Protein AF-A0A379U0F2-F1 (afdb_monomer_lite)

Radius of gyration: 16.5 Å; chains: 1; bounding box: 35×25×58 Å

pLDDT: mean 71.56, std 13.29, range [32.88, 88.75]

Secondary structure (DSSP, 8-state):
-----------TTS-EEEEEEES-S---TTTT-EEEEEEEEE-TT--B-TT-EEEEEEEETTS-EEES-SEEE--TTSEEEEEEEESS---EEEEEEE-----

Foldseek 3Di:
DDDDDDDPAFDLQ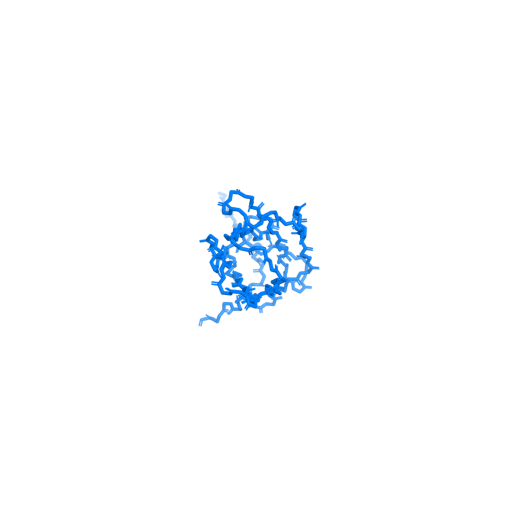QKDFPDKDKPDPDFDQQQPTKIKIKTAIHGPVRHQHFFFKKAKDKAWPVPFKDWPDRIFTQHPRNMTMTMIHGNDDGDMDIDIDGDRDDD

Structure (mmCIF, N/CA/C/O backbone):
data_AF-A0A379U0F2-F1
#
_entry.id   AF-A0A379U0F2-F1
#
loop_
_atom_site.group_PDB
_atom_site.id
_atom_site.type_symbol
_atom_site.label_atom_id
_atom_site.label_alt_id
_atom_site.label_comp_id
_atom_site.label_asym_id
_atom_site.label_entity_id
_atom_site.label_seq_id
_atom_site.pdbx_PDB_ins_code
_atom_site.Cartn_x
_atom_site.Cartn_y
_atom_site.Cartn_z
_atom_site.occupancy
_atom_site.B_iso_or_equiv
_atom_site.auth_seq_id
_atom_site.auth_comp_id
_atom_site.auth_asym_id
_atom_site.auth_atom_id
_atom_site.pdbx_PDB_model_num
ATOM 1 N N . MET A 1 1 ? -11.328 12.472 41.447 1.00 39.72 1 MET A N 1
ATOM 2 C CA . MET A 1 1 ? -12.017 12.628 40.150 1.00 39.72 1 MET A CA 1
ATOM 3 C C . MET A 1 1 ? -11.623 11.441 39.284 1.00 39.72 1 MET A C 1
ATOM 5 O O . MET A 1 1 ? -10.462 11.354 38.917 1.00 39.72 1 MET A O 1
ATOM 9 N N . GLN A 1 2 ? -12.515 10.471 39.070 1.00 44.91 2 GLN A N 1
ATOM 10 C CA . GLN A 1 2 ? -12.235 9.324 38.198 1.00 44.91 2 GLN A CA 1
ATOM 11 C C . GLN A 1 2 ? -12.661 9.692 36.776 1.00 44.91 2 GLN A C 1
ATOM 13 O O . GLN A 1 2 ? -13.850 9.693 36.466 1.00 44.91 2 GLN A O 1
ATOM 18 N N . SER A 1 3 ? -11.706 10.051 35.922 1.00 46.28 3 SER A N 1
ATOM 19 C CA . SER A 1 3 ? -11.941 10.151 34.484 1.00 46.28 3 SER A CA 1
ATOM 20 C C . SER A 1 3 ? -12.039 8.735 33.917 1.00 46.28 3 SER A C 1
ATOM 22 O O . SER A 1 3 ? -11.102 7.944 33.999 1.00 46.28 3 SER A O 1
ATOM 24 N N . LYS A 1 4 ? -13.209 8.388 33.377 1.00 45.75 4 LYS A N 1
ATOM 25 C CA . LYS A 1 4 ? -13.414 7.142 32.641 1.00 45.75 4 LYS A CA 1
ATOM 26 C C . LYS A 1 4 ? -13.112 7.425 31.177 1.00 45.75 4 LYS A C 1
ATOM 28 O O . LYS A 1 4 ? -13.847 8.159 30.525 1.00 45.75 4 LYS A O 1
ATOM 33 N N . THR A 1 5 ? -11.997 6.902 30.689 1.00 53.44 5 THR A N 1
ATOM 34 C CA . THR A 1 5 ? -11.571 7.077 29.301 1.00 53.44 5 THR A CA 1
ATOM 35 C C . THR A 1 5 ? -12.541 6.321 28.394 1.00 53.44 5 THR A C 1
ATOM 37 O O . THR A 1 5 ? -12.580 5.092 28.410 1.00 53.44 5 THR A O 1
ATOM 40 N N . LEU A 1 6 ? -13.368 7.050 27.644 1.00 42.94 6 LEU A N 1
ATOM 41 C CA . LEU A 1 6 ? -14.200 6.487 26.584 1.00 42.94 6 LEU A CA 1
ATOM 42 C C . LEU A 1 6 ? -13.304 6.296 25.361 1.00 42.94 6 LEU A C 1
ATOM 44 O O . LEU A 1 6 ? -12.840 7.268 24.771 1.00 42.94 6 LEU A O 1
ATOM 48 N N . GLN A 1 7 ? -13.008 5.044 25.029 1.00 52.34 7 GLN A N 1
ATOM 49 C CA . GLN A 1 7 ? -12.260 4.702 23.825 1.00 52.34 7 GLN A CA 1
ATOM 50 C C . GLN A 1 7 ? -13.264 4.454 22.703 1.00 52.34 7 GLN A C 1
ATOM 52 O O . GLN A 1 7 ? -14.033 3.497 22.754 1.00 52.34 7 GLN A O 1
ATOM 57 N N . PHE A 1 8 ? -13.267 5.326 21.700 1.00 52.09 8 PHE A N 1
ATOM 58 C CA . PHE A 1 8 ? -13.899 5.034 20.420 1.00 52.09 8 PHE A CA 1
ATOM 59 C C . PHE A 1 8 ? -12.871 4.273 19.593 1.00 52.09 8 PHE A C 1
ATOM 61 O O . PHE A 1 8 ? -11.995 4.869 18.972 1.00 52.09 8 PHE A O 1
ATOM 68 N N . THR A 1 9 ? -12.909 2.948 19.668 1.00 57.22 9 THR A N 1
ATOM 69 C CA . THR A 1 9 ? -12.049 2.107 18.836 1.00 57.22 9 THR A CA 1
ATOM 70 C C . THR A 1 9 ? -12.753 1.880 17.505 1.00 57.22 9 THR A C 1
ATOM 72 O O . THR A 1 9 ? -13.927 1.513 17.479 1.00 57.22 9 THR A O 1
ATOM 75 N N . ALA A 1 10 ? -12.055 2.121 16.398 1.00 63.78 10 ALA A N 1
ATOM 76 C CA . ALA A 1 10 ? -12.559 1.764 15.080 1.00 63.78 10 ALA A CA 1
ATOM 77 C C . ALA A 1 10 ? -12.701 0.235 14.975 1.00 63.78 10 ALA A C 1
ATOM 79 O O . ALA A 1 10 ? -11.873 -0.512 15.507 1.00 63.78 10 ALA A O 1
ATOM 80 N N . ASP A 1 11 ? -13.761 -0.231 14.314 1.00 69.31 11 ASP A N 1
ATOM 81 C CA . ASP A 1 11 ? -14.037 -1.660 14.212 1.00 69.31 11 ASP A CA 1
ATOM 82 C C . ASP A 1 11 ? -13.134 -2.304 13.148 1.00 69.31 11 ASP A C 1
ATOM 84 O O . ASP A 1 11 ? -13.319 -2.174 11.942 1.00 69.31 11 ASP A O 1
ATOM 88 N N . ALA A 1 12 ? -12.085 -2.986 13.602 1.00 67.81 12 ALA A N 1
ATOM 89 C CA . ALA A 1 12 ? -11.137 -3.657 12.716 1.00 67.81 12 ALA A CA 1
ATOM 90 C C . ALA A 1 12 ? -11.744 -4.850 11.959 1.00 67.81 12 ALA A C 1
ATOM 92 O O . ALA A 1 12 ? -11.131 -5.357 11.020 1.00 67.81 12 ALA A O 1
ATOM 93 N N . SER A 1 13 ? -12.935 -5.316 12.343 1.00 67.75 13 SER A N 1
ATOM 94 C CA . SER A 1 13 ? -13.579 -6.455 11.691 1.00 67.75 13 SER A CA 1
ATOM 95 C C . SER A 1 13 ? -14.329 -6.058 10.418 1.00 67.75 13 SER A C 1
ATOM 97 O O . SER A 1 13 ? -14.368 -6.842 9.468 1.00 67.75 13 SER A O 1
ATOM 99 N N . SER A 1 14 ? -14.847 -4.829 10.349 1.00 71.75 14 SER A N 1
ATOM 100 C CA . SER A 1 14 ? -15.486 -4.253 9.154 1.00 71.75 14 SER A CA 1
ATOM 101 C C . SER A 1 14 ? -14.558 -3.359 8.331 1.00 71.75 14 SER A C 1
ATOM 103 O O . SER A 1 14 ? -15.002 -2.575 7.490 1.00 71.75 14 SER A O 1
ATOM 105 N N . ALA A 1 15 ? -13.257 -3.543 8.518 1.00 74.12 15 ALA A N 1
ATOM 106 C CA . ALA A 1 15 ? -12.213 -2.868 7.784 1.00 74.12 15 ALA A CA 1
ATOM 107 C C . ALA A 1 15 ? -12.349 -3.073 6.264 1.00 74.12 15 ALA A C 1
ATOM 109 O O . ALA A 1 15 ? -12.409 -4.205 5.779 1.00 74.12 15 ALA A O 1
ATOM 110 N N . LYS A 1 16 ? -12.359 -1.970 5.509 1.00 78.75 16 LYS A N 1
ATOM 111 C CA . LYS A 1 16 ? -12.430 -1.948 4.044 1.00 78.75 16 LYS A CA 1
ATOM 112 C C . LYS A 1 16 ? -11.478 -0.913 3.458 1.00 78.75 16 LYS A C 1
ATOM 114 O O . LYS A 1 16 ? -11.436 0.230 3.905 1.00 78.75 16 LYS A O 1
ATOM 119 N N . VAL A 1 17 ? -10.767 -1.286 2.399 1.00 81.81 17 VAL A N 1
ATOM 120 C CA . VAL A 1 17 ? -10.030 -0.333 1.560 1.00 81.81 17 VAL A CA 1
ATOM 121 C C . VAL A 1 17 ? -11.046 0.500 0.782 1.00 81.81 17 VAL A C 1
ATOM 123 O O . VAL A 1 17 ? -11.741 -0.019 -0.090 1.00 81.81 17 VAL A O 1
ATOM 126 N N . ILE A 1 18 ? -11.142 1.788 1.106 1.00 81.38 18 ILE A N 1
ATOM 127 C CA . ILE A 1 18 ? -12.05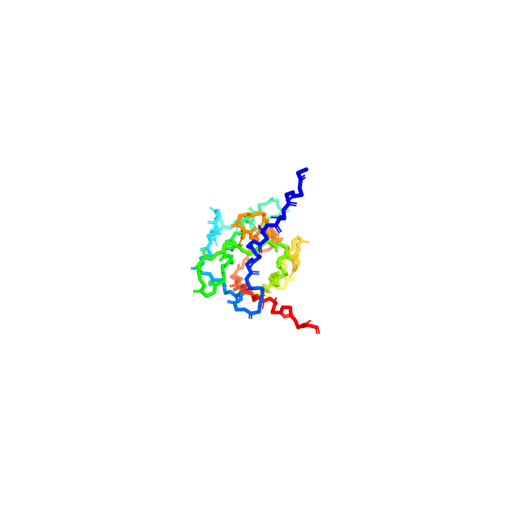3 2.729 0.438 1.00 81.38 18 ILE A CA 1
ATOM 128 C C . ILE A 1 18 ? -11.365 3.542 -0.651 1.00 81.38 18 ILE A C 1
ATOM 130 O O . ILE A 1 18 ? -12.029 4.065 -1.544 1.00 81.38 18 ILE A O 1
ATOM 134 N N . LYS A 1 19 ? -10.040 3.678 -0.575 1.00 82.19 19 LYS A N 1
ATOM 135 C CA . LYS A 1 19 ? -9.275 4.480 -1.522 1.00 82.19 19 LYS A CA 1
ATOM 136 C C . LYS A 1 19 ? -7.898 3.884 -1.720 1.00 82.19 19 LYS A C 1
ATOM 138 O O . LYS A 1 19 ? -7.285 3.421 -0.766 1.00 82.19 19 LYS A O 1
ATOM 143 N N . ILE A 1 20 ? -7.426 3.908 -2.955 1.00 83.12 20 ILE A N 1
ATOM 144 C CA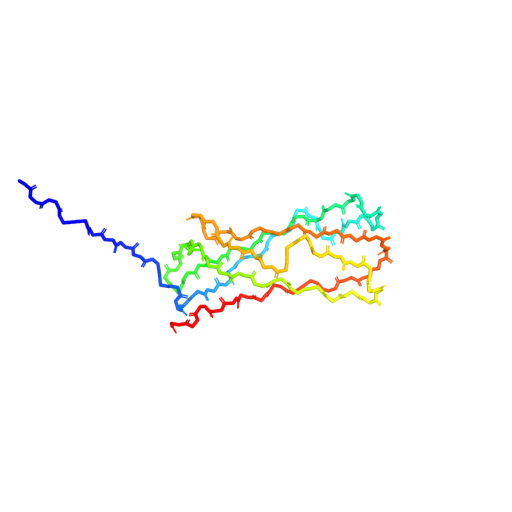 . ILE A 1 20 ? -6.067 3.523 -3.320 1.00 83.12 20 ILE A CA 1
ATOM 145 C C . ILE A 1 20 ? -5.536 4.657 -4.181 1.00 83.12 20 ILE A C 1
ATOM 147 O O . ILE A 1 20 ? -6.204 5.077 -5.124 1.00 83.12 20 ILE A O 1
ATOM 151 N N . ASP A 1 21 ? -4.369 5.157 -3.822 1.00 84.12 21 ASP A N 1
ATOM 152 C CA . ASP A 1 21 ? -3.676 6.239 -4.495 1.00 84.12 21 ASP A CA 1
ATOM 153 C C . ASP A 1 21 ? -2.232 5.803 -4.738 1.00 84.12 21 ASP A C 1
ATOM 155 O O . ASP A 1 21 ? -1.618 5.168 -3.883 1.00 84.12 21 ASP A O 1
ATOM 159 N N . ALA A 1 22 ? -1.701 6.077 -5.920 1.00 83.12 22 ALA A N 1
ATOM 160 C CA . ALA A 1 22 ? -0.334 5.733 -6.269 1.00 83.12 22 ALA A CA 1
ATOM 161 C C . ALA A 1 22 ? 0.361 6.994 -6.760 1.00 83.12 22 ALA A C 1
ATOM 163 O O . ALA A 1 22 ? -0.153 7.662 -7.654 1.00 83.12 22 ALA A O 1
ATOM 164 N N . ASP A 1 23 ? 1.546 7.265 -6.216 1.00 84.44 23 ASP A N 1
ATOM 165 C CA . ASP A 1 23 ? 2.383 8.403 -6.608 1.00 84.44 23 ASP A CA 1
ATOM 166 C C . ASP A 1 23 ? 2.669 8.383 -8.115 1.00 84.44 23 ASP A C 1
ATOM 168 O O . ASP A 1 23 ? 2.608 9.399 -8.804 1.00 84.44 23 ASP A O 1
ATOM 172 N N . LYS A 1 24 ? 2.898 7.180 -8.648 1.00 78.25 24 LYS A N 1
ATOM 173 C CA . LYS A 1 24 ? 3.041 6.939 -10.077 1.00 78.25 24 LYS A CA 1
ATOM 174 C C . LYS A 1 24 ? 2.481 5.567 -10.438 1.00 78.25 24 LYS A C 1
ATOM 176 O O . LYS A 1 24 ? 2.685 4.590 -9.732 1.00 78.25 24 LYS A O 1
ATOM 181 N N . THR A 1 25 ? 1.775 5.462 -11.554 1.00 67.88 25 THR A N 1
ATOM 182 C CA . THR A 1 25 ? 1.328 4.165 -12.101 1.00 67.88 25 THR A CA 1
ATOM 183 C C . THR A 1 25 ? 2.348 3.559 -13.065 1.00 67.88 25 THR A C 1
ATOM 185 O O . THR A 1 25 ? 2.216 2.408 -13.475 1.00 67.88 25 THR A O 1
ATOM 188 N N . LEU A 1 26 ? 3.380 4.332 -13.407 1.00 64.31 26 LEU A N 1
ATOM 189 C CA . LEU A 1 26 ? 4.469 3.983 -14.305 1.00 64.31 26 LEU A CA 1
ATOM 190 C C . LEU A 1 26 ? 5.783 4.371 -13.627 1.00 64.31 26 LEU A C 1
ATOM 192 O O . LEU A 1 26 ? 6.005 5.545 -13.341 1.00 64.31 26 LEU A O 1
ATOM 196 N N . ALA A 1 27 ? 6.638 3.383 -13.384 1.00 67.12 27 ALA A N 1
ATOM 197 C CA . ALA A 1 27 ? 8.029 3.582 -12.996 1.00 67.12 27 ALA A CA 1
ATOM 198 C C . ALA A 1 27 ? 8.948 2.978 -14.049 1.00 67.12 27 ALA A C 1
ATOM 200 O O . ALA A 1 27 ? 8.604 1.975 -14.688 1.00 67.12 27 ALA A O 1
ATOM 201 N N . LEU A 1 28 ? 10.137 3.559 -14.192 1.00 66.31 28 LEU A N 1
ATOM 202 C CA . LEU A 1 28 ? 11.219 2.911 -14.913 1.00 66.31 28 LEU A CA 1
ATOM 203 C C . LEU A 1 28 ? 11.631 1.653 -14.159 1.00 66.31 28 LEU A C 1
ATOM 205 O O . LEU A 1 28 ? 11.984 1.671 -12.990 1.00 66.31 28 LEU A O 1
ATOM 209 N N . ALA A 1 29 ? 11.613 0.521 -14.837 1.00 66.56 29 ALA A N 1
ATOM 210 C CA . ALA A 1 29 ? 12.038 -0.709 -14.207 1.00 66.56 29 ALA A CA 1
ATOM 211 C C . ALA A 1 29 ? 13.561 -0.875 -14.333 1.00 66.56 29 ALA A C 1
ATOM 213 O O . ALA A 1 29 ? 14.047 -1.753 -15.045 1.00 66.56 29 ALA A O 1
ATOM 214 N N . ASP A 1 30 ? 14.291 0.027 -13.680 1.00 68.88 30 ASP A N 1
ATOM 215 C CA . ASP A 1 30 ? 15.754 0.094 -13.601 1.00 68.88 30 ASP A CA 1
ATOM 216 C C . ASP A 1 30 ? 16.286 -0.283 -12.201 1.00 68.88 30 ASP A C 1
ATOM 218 O O . ASP A 1 30 ? 17.473 -0.137 -11.918 1.00 68.88 30 ASP A O 1
ATOM 222 N N . ASN A 1 31 ? 15.408 -0.789 -11.326 1.00 69.44 31 ASN A N 1
ATOM 223 C CA . ASN A 1 31 ? 15.650 -1.089 -9.910 1.00 69.44 31 ASN A CA 1
ATOM 224 C C . ASN A 1 31 ? 15.954 0.142 -9.030 1.00 69.44 31 ASN A C 1
ATOM 226 O O . ASN A 1 31 ? 16.229 -0.006 -7.837 1.00 69.44 31 ASN A O 1
ATOM 230 N N . GLN A 1 32 ? 15.879 1.346 -9.593 1.00 73.19 32 GLN A N 1
ATOM 231 C CA . GLN A 1 32 ? 16.067 2.617 -8.898 1.00 73.19 32 GLN A CA 1
ATOM 232 C C . GLN A 1 32 ? 14.743 3.357 -8.752 1.00 73.19 32 GLN A C 1
ATOM 234 O O . GLN A 1 32 ? 14.467 3.905 -7.684 1.00 73.19 32 GLN A O 1
ATOM 239 N N . ASP A 1 33 ? 13.910 3.346 -9.792 1.00 78.12 33 ASP A N 1
ATOM 240 C CA . ASP A 1 33 ? 12.612 3.991 -9.744 1.00 78.12 33 ASP A CA 1
ATOM 241 C C . ASP A 1 33 ? 11.636 3.15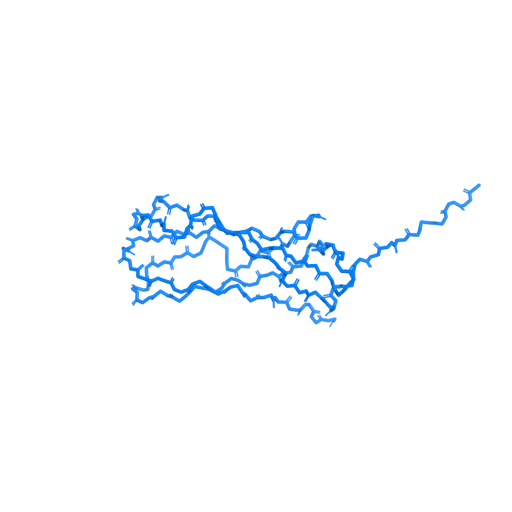7 -8.907 1.00 78.12 33 ASP A C 1
ATOM 243 O O . ASP A 1 33 ? 11.411 1.957 -9.120 1.00 78.12 33 ASP A O 1
ATOM 247 N N . ALA A 1 34 ? 11.083 3.820 -7.901 1.00 80.38 34 ALA A N 1
ATOM 248 C CA . ALA A 1 34 ? 10.208 3.230 -6.914 1.00 80.38 34 ALA A CA 1
ATOM 249 C C . ALA A 1 34 ? 8.817 3.848 -7.028 1.00 80.38 34 ALA A C 1
ATOM 251 O O . ALA A 1 34 ? 8.669 5.068 -7.106 1.00 80.38 34 ALA A O 1
ATOM 252 N N . ILE A 1 35 ? 7.798 2.997 -7.021 1.00 83.00 35 ILE A N 1
ATOM 253 C CA . ILE A 1 35 ? 6.399 3.399 -6.958 1.00 83.00 35 ILE A CA 1
ATOM 254 C C . ILE A 1 35 ? 5.951 3.350 -5.509 1.00 83.00 35 ILE A C 1
ATOM 256 O O . ILE A 1 35 ? 5.969 2.281 -4.900 1.00 83.00 35 ILE A O 1
ATOM 260 N N . THR A 1 36 ? 5.488 4.478 -4.987 1.00 86.94 36 THR A N 1
ATOM 261 C CA . THR A 1 36 ? 4.814 4.522 -3.691 1.00 86.94 36 THR A CA 1
ATOM 262 C C . THR A 1 36 ? 3.315 4.394 -3.911 1.00 86.94 36 THR A C 1
ATOM 264 O O . THR A 1 36 ? 2.710 5.211 -4.603 1.00 86.94 36 THR A O 1
ATOM 267 N N . VAL A 1 37 ? 2.708 3.367 -3.325 1.00 85.31 37 VAL A N 1
ATOM 268 C CA . VAL A 1 37 ? 1.258 3.167 -3.318 1.00 85.31 37 VAL A CA 1
ATOM 269 C C . VAL A 1 37 ? 0.750 3.337 -1.899 1.00 85.31 37 VAL A C 1
ATOM 271 O O . VAL A 1 37 ? 1.343 2.837 -0.950 1.00 85.31 37 VAL A O 1
ATOM 274 N N . SER A 1 38 ? -0.363 4.034 -1.752 1.00 87.94 38 SER A N 1
ATOM 275 C CA . SER A 1 38 ? -1.061 4.250 -0.497 1.00 87.94 38 SER A CA 1
ATOM 276 C C . SER A 1 38 ? -2.497 3.742 -0.607 1.00 87.94 38 SER A C 1
ATOM 278 O O . SER A 1 38 ? -3.198 3.996 -1.582 1.00 87.94 38 SER A O 1
ATOM 280 N N . ALA A 1 39 ? -2.951 2.977 0.377 1.00 86.00 39 ALA A N 1
ATOM 281 C CA . ALA A 1 39 ? -4.317 2.491 0.476 1.00 86.00 39 ALA A CA 1
ATOM 282 C C . ALA A 1 39 ? -4.927 2.985 1.782 1.00 86.00 39 ALA A C 1
ATOM 284 O O . ALA A 1 39 ? -4.402 2.735 2.862 1.00 86.00 39 ALA A O 1
ATOM 285 N N . MET A 1 40 ? -6.056 3.674 1.681 1.00 87.12 40 MET A N 1
ATOM 286 C CA . MET A 1 40 ? -6.839 4.126 2.817 1.00 87.12 40 MET A CA 1
ATOM 287 C C . MET A 1 40 ? -7.858 3.055 3.187 1.00 87.12 40 MET A C 1
ATOM 289 O O . MET A 1 40 ? -8.742 2.706 2.398 1.00 87.12 40 MET A O 1
ATOM 293 N N . VAL A 1 41 ? -7.721 2.553 4.404 1.00 86.00 41 VAL A N 1
ATOM 294 C CA . VAL A 1 41 ? -8.589 1.578 5.039 1.00 86.00 41 VAL A CA 1
ATOM 295 C C . VAL A 1 41 ? -9.428 2.281 6.090 1.00 86.00 41 VAL A C 1
ATOM 297 O O . VAL A 1 41 ? -8.915 2.883 7.037 1.00 86.00 41 VAL A O 1
ATOM 300 N N . THR A 1 42 ? -10.736 2.141 5.955 1.00 83.50 42 THR A N 1
ATOM 301 C CA . THR A 1 42 ? -11.686 2.610 6.955 1.00 83.50 42 THR A CA 1
ATOM 302 C C . THR A 1 42 ? -12.652 1.508 7.333 1.00 83.50 42 THR A C 1
ATOM 304 O O . THR A 1 42 ? -12.887 0.568 6.578 1.00 83.50 42 THR A O 1
ATOM 307 N N . ASP A 1 43 ? -13.244 1.644 8.505 1.00 82.75 43 ASP A N 1
ATOM 308 C CA . ASP A 1 43 ? -14.346 0.811 8.947 1.00 82.75 43 ASP A CA 1
ATOM 309 C C . ASP A 1 43 ? -15.650 1.092 8.154 1.00 82.75 43 ASP A C 1
ATOM 311 O O . ASP A 1 43 ? -15.748 2.089 7.431 1.00 82.75 43 ASP A O 1
ATOM 315 N N . ALA A 1 44 ? -16.684 0.256 8.322 1.00 73.12 44 ALA A N 1
ATOM 316 C CA . ALA A 1 44 ? -18.048 0.503 7.840 1.00 73.12 44 ALA A CA 1
ATOM 317 C C . ALA A 1 44 ? -18.618 1.859 8.295 1.00 73.12 44 ALA A C 1
ATOM 319 O O . ALA A 1 44 ? -19.429 2.453 7.587 1.00 73.12 44 ALA A O 1
ATOM 320 N N . SER A 1 45 ? -18.155 2.371 9.436 1.00 74.56 45 SER A N 1
ATOM 321 C CA . SER A 1 45 ? -18.514 3.697 9.951 1.00 74.56 45 SER A CA 1
ATOM 322 C C . SER A 1 45 ? -17.659 4.840 9.376 1.00 74.56 45 SER A C 1
ATOM 324 O O . SER A 1 45 ? -17.722 5.957 9.877 1.00 74.56 45 SER A O 1
ATOM 326 N N . GLN A 1 46 ? -16.825 4.570 8.363 1.00 74.25 46 GLN A N 1
ATOM 327 C CA . GLN A 1 46 ? -15.815 5.482 7.805 1.00 74.25 46 GLN A CA 1
ATOM 328 C C . GLN A 1 46 ? -14.743 5.958 8.798 1.00 74.25 46 GLN A C 1
ATOM 330 O O . GLN A 1 46 ? -14.060 6.952 8.553 1.00 74.25 46 GLN A O 1
ATOM 335 N N . HIS A 1 47 ? -14.538 5.235 9.900 1.00 80.31 47 HIS A N 1
ATOM 336 C CA . HIS A 1 47 ? -13.443 5.537 10.814 1.00 80.31 47 HIS A CA 1
ATOM 337 C C . HIS A 1 47 ? -12.121 4.982 10.273 1.00 80.31 47 HIS A C 1
ATOM 339 O O . HIS A 1 47 ? -12.082 3.809 9.890 1.00 80.31 47 HIS A O 1
ATOM 345 N N . PRO A 1 48 ? -11.041 5.779 10.241 1.00 81.12 48 PRO A N 1
ATOM 346 C CA . PRO A 1 48 ? -9.724 5.288 9.867 1.00 81.12 48 PRO A C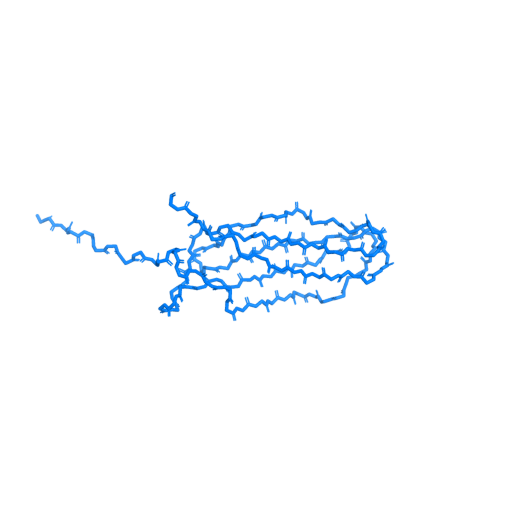A 1
ATOM 347 C C . PRO A 1 48 ? -9.271 4.205 10.840 1.00 81.12 48 PRO A C 1
ATOM 349 O O . PRO A 1 48 ? -9.395 4.337 12.058 1.00 81.12 48 PRO A O 1
ATOM 352 N N . LEU A 1 49 ? -8.765 3.111 10.285 1.00 80.75 49 LEU A N 1
ATOM 353 C CA . LEU A 1 49 ? -8.350 1.960 11.065 1.00 80.75 49 LEU A CA 1
ATOM 354 C C . LEU A 1 49 ? -6.842 1.906 11.162 1.00 80.75 49 LEU A C 1
ATOM 356 O O . LEU A 1 49 ? -6.185 1.585 10.180 1.00 80.75 49 LEU A O 1
ATOM 360 N N . VAL A 1 50 ? -6.305 2.169 12.345 1.00 83.00 50 VAL A N 1
ATOM 361 C CA . VAL A 1 50 ? -4.868 2.090 12.606 1.00 83.00 50 VAL A CA 1
ATOM 362 C C . VAL A 1 50 ? -4.401 0.648 12.792 1.00 83.00 50 VAL A C 1
ATOM 364 O O . VAL A 1 50 ? -5.123 -0.214 13.303 1.00 83.00 50 VAL A O 1
ATOM 367 N N . ASN A 1 51 ? -3.161 0.403 12.382 1.00 80.44 51 ASN A N 1
ATOM 368 C CA . ASN A 1 51 ? -2.404 -0.824 12.562 1.00 80.44 51 ASN A CA 1
ATOM 369 C C . ASN A 1 51 ? -3.055 -2.080 11.950 1.00 80.44 51 ASN A C 1
ATOM 371 O O . ASN A 1 51 ? -2.881 -3.190 12.453 1.00 80.44 51 ASN A O 1
ATOM 375 N N . GLN A 1 52 ? -3.816 -1.915 10.867 1.00 82.62 52 GLN A N 1
ATOM 376 C CA . GLN A 1 52 ? -4.419 -3.018 10.125 1.00 82.62 52 GLN A CA 1
ATOM 377 C C . GLN A 1 52 ? -3.469 -3.550 9.059 1.00 82.62 52 GLN A C 1
ATOM 379 O O . GLN A 1 52 ? -2.965 -2.763 8.258 1.00 82.62 52 GLN A O 1
ATOM 384 N N . PRO A 1 53 ? -3.264 -4.874 8.995 1.00 81.19 53 PRO A N 1
ATOM 385 C CA . PRO A 1 53 ? -2.436 -5.474 7.967 1.00 81.19 53 PRO A CA 1
ATOM 386 C C . PRO A 1 53 ? -3.113 -5.381 6.590 1.00 81.19 53 PRO A C 1
ATOM 388 O O . PRO A 1 53 ? -4.246 -5.812 6.372 1.00 81.19 53 PRO A O 1
ATOM 391 N N . VAL A 1 54 ? -2.388 -4.838 5.625 1.00 84.62 54 VAL A N 1
ATOM 392 C CA . VAL A 1 54 ? -2.745 -4.772 4.211 1.00 84.62 54 VAL A CA 1
ATOM 393 C C . VAL A 1 54 ? -1.713 -5.585 3.457 1.00 84.62 54 VAL A C 1
ATOM 395 O O . VAL A 1 54 ? -0.531 -5.257 3.482 1.00 84.62 54 VAL A O 1
ATOM 398 N N . ASN A 1 55 ? -2.153 -6.643 2.785 1.00 84.88 55 ASN A N 1
ATOM 399 C CA . ASN A 1 55 ? -1.284 -7.457 1.952 1.00 84.88 55 ASN A CA 1
ATOM 400 C C . ASN A 1 55 ? -1.244 -6.874 0.544 1.00 84.88 55 ASN A C 1
ATOM 402 O O . ASN A 1 55 ? -2.264 -6.596 -0.080 1.00 84.88 55 ASN A O 1
ATOM 406 N N . TRP A 1 56 ? -0.048 -6.732 0.009 1.00 82.75 56 TRP A N 1
ATOM 407 C CA . TRP A 1 56 ? 0.185 -6.218 -1.326 1.00 82.75 56 TRP A CA 1
ATOM 408 C C . TRP A 1 56 ? 0.630 -7.373 -2.206 1.00 82.75 56 TRP A C 1
ATOM 410 O O . TRP A 1 56 ? 1.638 -8.030 -1.938 1.00 82.75 56 TRP A O 1
ATOM 420 N N . ALA A 1 57 ? -0.136 -7.643 -3.258 1.00 76.50 57 ALA A N 1
ATOM 421 C CA . ALA A 1 57 ? 0.233 -8.609 -4.274 1.00 76.50 57 ALA A CA 1
ATOM 422 C C . ALA A 1 57 ? 0.628 -7.862 -5.544 1.00 76.50 57 ALA A C 1
ATOM 424 O O . ALA A 1 57 ? -0.083 -6.966 -6.005 1.00 76.50 57 ALA A O 1
ATOM 425 N N . ILE A 1 58 ? 1.756 -8.253 -6.129 1.00 71.94 58 ILE A N 1
ATOM 426 C CA . ILE A 1 58 ? 2.111 -7.839 -7.478 1.00 71.94 58 ILE A CA 1
ATOM 427 C C . ILE A 1 58 ? 2.280 -9.064 -8.354 1.00 71.94 58 ILE A C 1
ATOM 429 O O . ILE A 1 58 ? 3.038 -9.977 -8.029 1.00 71.94 58 ILE A O 1
ATOM 433 N N . ASP A 1 59 ? 1.569 -9.060 -9.472 1.00 68.50 59 ASP A N 1
ATOM 434 C CA . ASP A 1 59 ? 1.724 -10.052 -10.518 1.00 68.50 59 ASP A CA 1
ATOM 435 C C . ASP A 1 59 ? 2.531 -9.420 -11.649 1.00 68.50 59 ASP A C 1
ATOM 437 O O . ASP A 1 59 ? 2.105 -8.451 -12.277 1.00 68.50 59 ASP A O 1
ATOM 441 N N . SER A 1 60 ? 3.754 -9.902 -11.842 1.00 65.69 60 SER A N 1
ATOM 442 C CA . SER A 1 60 ? 4.675 -9.361 -12.842 1.00 65.69 60 SER A CA 1
ATOM 443 C C . SER A 1 60 ? 4.876 -10.403 -13.919 1.00 65.69 60 SER A C 1
ATOM 445 O O . SER A 1 60 ? 5.487 -11.436 -13.650 1.00 65.69 60 SER A O 1
ATOM 447 N N . ALA A 1 61 ? 4.461 -10.113 -15.151 1.00 54.16 61 ALA A N 1
ATOM 448 C CA . ALA A 1 61 ? 4.654 -11.039 -16.268 1.00 54.16 61 ALA A CA 1
ATOM 449 C C . ALA A 1 61 ? 6.143 -11.383 -16.505 1.00 54.16 61 ALA A C 1
ATOM 451 O O . ALA A 1 61 ? 6.468 -12.436 -17.043 1.00 54.16 61 ALA A O 1
ATOM 452 N N . SER A 1 62 ? 7.058 -10.501 -16.085 1.00 56.31 62 SER A N 1
ATOM 453 C CA . SER A 1 62 ? 8.511 -10.664 -16.214 1.00 56.31 62 SER A CA 1
ATOM 454 C C . SER A 1 62 ? 9.204 -11.253 -14.977 1.00 56.31 62 SER A C 1
ATOM 456 O O . SER A 1 62 ? 10.423 -11.432 -15.008 1.00 56.31 62 SER A O 1
ATOM 458 N N . GLY A 1 63 ? 8.481 -11.489 -13.873 1.00 57.50 63 GLY A N 1
ATOM 459 C CA . GLY A 1 63 ? 9.041 -11.993 -12.608 1.00 57.50 63 GLY A CA 1
ATOM 460 C C . GLY A 1 63 ? 10.119 -11.111 -11.958 1.00 57.50 63 GLY A C 1
ATOM 461 O O . GLY A 1 63 ? 10.798 -11.566 -11.047 1.00 57.50 63 GLY A O 1
ATOM 462 N N . SER A 1 64 ? 10.309 -9.876 -12.437 1.00 63.25 64 SER A N 1
ATOM 463 C CA . SER A 1 64 ? 11.420 -8.993 -12.036 1.00 63.25 64 SER A CA 1
ATOM 464 C C . SER A 1 64 ? 10.993 -7.820 -11.144 1.00 63.25 64 SER A C 1
ATOM 466 O O . SER A 1 64 ? 11.830 -6.983 -10.799 1.00 63.25 64 SER A O 1
ATOM 468 N N . ALA A 1 65 ? 9.700 -7.714 -10.813 1.00 66.25 65 ALA A N 1
ATOM 469 C CA . ALA A 1 65 ? 9.215 -6.703 -9.880 1.00 66.25 65 ALA A CA 1
ATOM 470 C C . ALA A 1 65 ? 9.194 -7.259 -8.456 1.00 66.25 65 ALA A C 1
ATOM 472 O O . ALA A 1 65 ? 8.737 -8.375 -8.206 1.00 66.25 65 ALA A O 1
ATOM 473 N N . HIS A 1 66 ? 9.675 -6.449 -7.522 1.00 69.06 66 HIS A N 1
ATOM 474 C CA . HIS A 1 66 ? 9.779 -6.775 -6.113 1.00 69.06 66 HIS A CA 1
ATOM 475 C C . HIS A 1 66 ? 9.144 -5.658 -5.283 1.00 69.06 66 HIS A C 1
ATOM 477 O O . HIS A 1 66 ? 9.516 -4.487 -5.365 1.00 69.06 66 HIS A O 1
ATOM 483 N N . LEU A 1 67 ? 8.176 -6.035 -4.454 1.00 72.88 67 LEU A N 1
ATOM 484 C CA . LEU A 1 67 ? 7.670 -5.170 -3.392 1.00 72.88 67 LEU A CA 1
ATOM 485 C C . LEU A 1 67 ? 8.747 -5.055 -2.313 1.00 72.88 67 LEU A C 1
ATOM 487 O O . LEU A 1 67 ? 9.334 -6.075 -1.944 1.00 72.88 67 LEU A O 1
ATOM 491 N N . ALA A 1 68 ? 8.993 -3.842 -1.815 1.00 74.06 68 ALA A N 1
ATOM 492 C CA . ALA A 1 68 ? 9.803 -3.651 -0.615 1.00 74.06 68 ALA A CA 1
ATOM 493 C C . ALA A 1 68 ? 9.140 -4.374 0.563 1.00 74.06 68 ALA A C 1
ATOM 495 O O . ALA A 1 68 ? 9.781 -5.177 1.235 1.00 74.06 68 ALA A O 1
ATOM 496 N N . ASP A 1 69 ? 7.823 -4.195 0.684 1.00 76.94 69 ASP A N 1
ATOM 497 C CA . ASP A 1 69 ? 6.996 -4.826 1.698 1.00 76.94 69 ASP A CA 1
ATOM 498 C C . ASP A 1 69 ? 5.785 -5.491 1.043 1.00 76.94 69 ASP A C 1
ATOM 500 O O . ASP A 1 69 ? 4.972 -4.862 0.372 1.00 76.94 69 ASP A O 1
ATOM 504 N N . LYS A 1 70 ? 5.648 -6.806 1.221 1.00 75.44 70 LYS A N 1
ATOM 505 C CA . LYS A 1 70 ? 4.450 -7.542 0.770 1.00 75.44 70 LYS A CA 1
ATOM 506 C C . LYS A 1 70 ? 3.257 -7.322 1.696 1.00 75.44 70 LYS A C 1
ATOM 508 O O . LYS A 1 70 ? 2.152 -7.757 1.387 1.00 75.44 70 LYS A O 1
ATOM 513 N N . GLN A 1 71 ? 3.484 -6.681 2.834 1.00 81.69 71 GLN A N 1
ATOM 514 C CA . GLN A 1 71 ? 2.474 -6.376 3.824 1.00 81.69 71 GLN A CA 1
ATOM 515 C C . GLN A 1 71 ? 2.837 -5.055 4.494 1.00 81.69 71 GLN A C 1
ATOM 517 O O . GLN A 1 71 ? 3.966 -4.902 4.945 1.00 81.69 71 GLN A O 1
ATOM 522 N N . SER A 1 72 ? 1.877 -4.141 4.587 1.00 84.69 72 SER A N 1
ATOM 523 C CA . SER A 1 72 ? 2.021 -2.916 5.378 1.00 84.69 72 SER A CA 1
ATOM 524 C C . SER A 1 72 ? 0.911 -2.824 6.395 1.00 84.69 72 SER A C 1
ATOM 526 O O . SER A 1 72 ? -0.193 -3.309 6.166 1.00 84.69 72 SER A O 1
ATOM 528 N N . ASN A 1 73 ? 1.186 -2.150 7.498 1.00 86.06 73 ASN A N 1
ATOM 529 C CA . ASN A 1 73 ? 0.163 -1.795 8.460 1.00 86.06 73 ASN A CA 1
ATOM 530 C C . ASN A 1 73 ? -0.354 -0.394 8.134 1.00 86.06 73 ASN A C 1
ATOM 532 O O . ASN A 1 73 ? 0.400 0.464 7.678 1.00 86.06 73 ASN A O 1
ATOM 536 N N . THR A 1 74 ? -1.646 -0.163 8.327 1.00 86.31 74 THR A N 1
ATOM 537 C CA . THR A 1 74 ? -2.203 1.185 8.232 1.00 86.31 74 THR A CA 1
ATOM 538 C C . THR A 1 74 ? -1.722 2.063 9.376 1.00 86.31 74 THR A C 1
ATOM 540 O O . THR A 1 74 ? -1.589 1.613 10.513 1.00 86.31 74 THR A O 1
ATOM 543 N N . ASP A 1 75 ? -1.495 3.332 9.080 1.00 84.62 75 ASP A N 1
ATOM 544 C CA . ASP A 1 75 ? -1.076 4.327 10.059 1.00 84.62 75 ASP A CA 1
ATOM 545 C C . ASP A 1 75 ? -2.253 4.861 10.892 1.00 84.62 75 ASP A C 1
ATOM 547 O O . ASP A 1 75 ? -3.397 4.438 10.712 1.00 84.62 75 ASP A O 1
ATOM 551 N N . GLU A 1 76 ? -2.006 5.822 11.786 1.00 80.44 76 GLU A N 1
ATOM 552 C CA . GLU A 1 76 ? -3.041 6.457 12.633 1.00 80.44 76 GLU A CA 1
ATOM 553 C C . GLU A 1 76 ? -4.221 7.042 11.834 1.00 80.44 76 GLU A C 1
ATOM 555 O O . GLU A 1 76 ? -5.349 7.112 12.320 1.00 80.44 76 GLU A O 1
ATOM 560 N N . ASN A 1 77 ? -3.979 7.392 10.569 1.00 80.62 77 ASN A N 1
ATOM 561 C CA . ASN A 1 77 ? -4.984 7.887 9.627 1.00 80.62 77 ASN A CA 1
ATOM 562 C C . ASN A 1 77 ? -5.683 6.777 8.824 1.00 80.62 77 ASN A C 1
ATOM 564 O O . ASN A 1 77 ? -6.428 7.066 7.890 1.00 80.62 77 ASN A O 1
ATOM 568 N N . GLY A 1 78 ? -5.436 5.504 9.134 1.00 84.12 78 GLY A N 1
ATOM 569 C CA . GLY A 1 78 ? -5.954 4.377 8.365 1.00 84.12 78 GLY A CA 1
ATOM 570 C C . GLY A 1 78 ? -5.291 4.209 7.001 1.00 84.12 78 GLY A C 1
ATOM 571 O O . GLY A 1 78 ? -5.851 3.558 6.130 1.00 84.12 78 GLY A O 1
ATOM 572 N N . ILE A 1 79 ? -4.115 4.797 6.779 1.00 87.62 79 ILE A N 1
ATOM 573 C CA . ILE A 1 79 ? -3.430 4.775 5.481 1.00 87.62 79 ILE A CA 1
ATOM 574 C C . ILE A 1 79 ? -2.284 3.770 5.537 1.00 87.62 79 ILE A C 1
ATOM 576 O O . ILE A 1 79 ? -1.362 3.939 6.320 1.00 87.62 79 ILE A O 1
ATOM 580 N N . ALA A 1 80 ? -2.324 2.729 4.713 1.00 87.88 80 ALA A N 1
ATOM 581 C CA . ALA A 1 80 ? -1.213 1.808 4.514 1.00 87.88 80 ALA A CA 1
ATOM 582 C C . ALA A 1 80 ? -0.409 2.251 3.296 1.00 87.88 80 ALA A C 1
ATOM 584 O O . ALA A 1 80 ? -0.980 2.448 2.227 1.00 87.88 80 ALA A O 1
ATOM 585 N N . THR A 1 81 ? 0.905 2.370 3.430 1.00 88.75 81 THR A N 1
ATOM 586 C CA . THR A 1 81 ? 1.803 2.735 2.331 1.00 88.75 81 THR A CA 1
ATOM 587 C C . THR A 1 81 ? 2.736 1.582 2.002 1.00 88.75 81 THR A C 1
ATOM 589 O O . THR A 1 81 ? 3.164 0.837 2.882 1.00 88.75 81 THR A O 1
ATOM 592 N N . VAL A 1 82 ? 3.036 1.399 0.723 1.00 86.56 82 VAL A N 1
ATOM 593 C CA . VAL A 1 82 ? 3.969 0.386 0.241 1.00 86.56 82 VAL A CA 1
ATOM 594 C C . VAL A 1 82 ? 4.800 0.940 -0.893 1.00 86.56 82 VAL A C 1
ATOM 596 O O . VAL A 1 82 ? 4.314 1.702 -1.729 1.00 86.56 82 VAL A O 1
ATOM 599 N N . THR A 1 83 ? 6.050 0.504 -0.941 1.00 85.06 83 THR A N 1
ATOM 600 C CA . THR A 1 83 ? 6.968 0.864 -2.010 1.00 85.06 83 THR A CA 1
ATOM 601 C C . THR A 1 83 ? 7.243 -0.352 -2.879 1.00 85.06 83 THR A C 1
ATOM 603 O O . THR A 1 83 ? 7.583 -1.433 -2.397 1.00 85.06 83 THR A O 1
ATOM 606 N N . LEU A 1 84 ? 7.112 -0.179 -4.185 1.00 78.75 84 LEU A N 1
ATOM 607 C CA . LEU A 1 84 ? 7.366 -1.193 -5.194 1.00 78.75 84 LEU A CA 1
ATOM 608 C C . LEU A 1 84 ? 8.553 -0.771 -6.058 1.00 78.75 84 LEU A C 1
ATOM 610 O O . LEU A 1 84 ? 8.603 0.368 -6.509 1.00 78.75 84 LEU A O 1
ATOM 614 N N . LYS A 1 85 ? 9.461 -1.702 -6.358 1.00 77.94 85 LYS A N 1
ATOM 615 C CA . LYS A 1 85 ? 10.556 -1.501 -7.317 1.00 77.94 85 LYS A CA 1
ATOM 616 C C . LYS A 1 85 ? 10.571 -2.620 -8.349 1.00 77.94 85 LYS A C 1
ATOM 618 O O . LYS A 1 85 ? 10.169 -3.745 -8.067 1.00 77.94 85 LYS A O 1
ATOM 623 N N . SER A 1 86 ? 11.040 -2.336 -9.556 1.00 71.06 86 SER A N 1
ATOM 624 C CA . SER A 1 86 ? 11.187 -3.357 -10.595 1.00 71.06 86 SER A CA 1
ATOM 625 C C . SER A 1 86 ? 12.514 -3.205 -11.311 1.00 71.06 86 SER A C 1
ATOM 627 O O . SER A 1 86 ? 12.927 -2.088 -11.590 1.00 71.06 86 SER A O 1
ATOM 629 N N . ALA A 1 87 ? 13.175 -4.320 -11.618 1.00 66.56 87 ALA A N 1
ATOM 630 C CA . ALA A 1 87 ? 14.453 -4.332 -12.334 1.00 66.56 87 ALA A CA 1
ATOM 631 C C . ALA A 1 87 ? 14.306 -4.549 -13.849 1.00 66.56 87 ALA A C 1
ATOM 633 O O . ALA A 1 87 ? 15.303 -4.547 -14.569 1.00 66.56 87 ALA A O 1
ATOM 634 N N . LYS A 1 88 ? 13.084 -4.799 -14.344 1.00 63.62 88 LYS A N 1
ATOM 635 C CA . LYS A 1 88 ? 12.844 -5.052 -15.770 1.00 63.62 88 LYS A CA 1
ATOM 636 C C . LYS A 1 88 ? 11.529 -4.466 -16.254 1.00 63.62 88 LYS A C 1
ATOM 638 O O . LYS A 1 88 ? 10.481 -4.698 -15.646 1.00 63.62 88 LYS A O 1
ATOM 643 N N . ALA A 1 89 ? 11.593 -3.735 -17.369 1.00 56.38 89 ALA A N 1
ATOM 644 C CA . ALA A 1 89 ? 10.426 -3.083 -17.950 1.00 56.38 89 ALA A CA 1
ATOM 645 C C . ALA A 1 89 ? 9.412 -4.145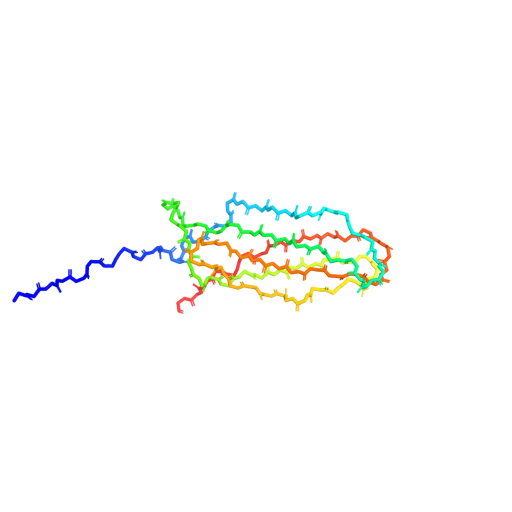 -18.371 1.00 56.38 89 ALA A C 1
ATOM 647 O O . ALA A 1 89 ? 9.741 -5.101 -19.074 1.00 56.38 89 ALA A O 1
ATOM 648 N N . GLY A 1 90 ? 8.185 -4.005 -17.888 1.00 59.66 90 GLY A N 1
ATOM 649 C CA . GLY A 1 90 ? 7.126 -4.970 -18.115 1.00 59.66 90 GLY A CA 1
ATOM 650 C C . GLY A 1 90 ? 5.827 -4.491 -17.495 1.00 59.66 90 GLY A C 1
ATOM 651 O O . GLY A 1 90 ? 5.825 -3.670 -16.581 1.00 59.66 90 GLY A O 1
ATOM 652 N N . GLN A 1 91 ? 4.715 -5.003 -18.010 1.00 61.31 91 GLN A N 1
ATOM 653 C CA . GLN A 1 91 ? 3.419 -4.789 -17.381 1.00 61.31 91 GLN A CA 1
ATOM 654 C C . GLN A 1 91 ? 3.364 -5.616 -16.096 1.00 61.31 91 GLN A C 1
ATOM 656 O O . GLN A 1 91 ? 3.631 -6.822 -16.110 1.00 61.31 91 GLN A O 1
ATOM 661 N N . ALA A 1 92 ? 3.031 -4.957 -14.992 1.00 60.88 92 ALA A N 1
ATOM 662 C CA . ALA A 1 92 ? 2.788 -5.602 -13.716 1.00 60.88 92 ALA A CA 1
ATOM 663 C C . ALA A 1 92 ? 1.393 -5.205 -13.228 1.00 60.88 92 ALA A C 1
ATOM 665 O O . ALA A 1 92 ? 1.031 -4.030 -13.228 1.00 60.88 92 ALA A O 1
ATOM 666 N N . SER A 1 93 ? 0.598 -6.198 -12.844 1.00 61.94 93 SER A N 1
ATOM 667 C CA . SER A 1 93 ? -0.718 -5.992 -12.257 1.00 61.94 93 SER A CA 1
ATOM 668 C C . SER A 1 93 ? -0.559 -5.883 -10.748 1.00 61.94 93 SER A C 1
ATOM 670 O O . SER A 1 93 ? -0.217 -6.853 -10.073 1.00 61.94 93 SER A O 1
ATOM 672 N N . PHE A 1 94 ? -0.801 -4.693 -10.212 1.00 67.00 94 PHE A N 1
ATOM 673 C CA . PHE A 1 94 ? -0.792 -4.457 -8.775 1.00 67.00 94 PHE A CA 1
ATOM 674 C C . PHE A 1 94 ? -2.180 -4.726 -8.187 1.00 67.00 94 PHE A C 1
ATOM 676 O O . PHE A 1 94 ? -3.185 -4.217 -8.688 1.00 67.00 94 PHE A O 1
ATOM 683 N N . ARG A 1 95 ? -2.249 -5.534 -7.126 1.00 70.25 95 ARG A N 1
ATOM 684 C CA . ARG A 1 95 ? -3.491 -5.877 -6.428 1.00 70.25 95 ARG A CA 1
ATOM 685 C C . ARG A 1 95 ? -3.309 -5.745 -4.913 1.00 70.25 95 ARG A C 1
ATOM 687 O O . ARG A 1 95 ? -2.715 -6.630 -4.295 1.00 70.25 95 ARG A O 1
ATOM 694 N N . PRO A 1 96 ? -3.833 -4.676 -4.292 1.00 69.69 96 PRO A N 1
ATOM 695 C CA . PRO A 1 96 ? -3.913 -4.607 -2.843 1.00 69.69 96 PRO A CA 1
ATOM 696 C C . PRO A 1 96 ? -5.013 -5.544 -2.343 1.00 69.69 96 PRO A C 1
ATOM 698 O O . PRO A 1 96 ? -6.151 -5.500 -2.810 1.00 69.69 96 PRO A O 1
ATOM 701 N N . GLN A 1 97 ? -4.676 -6.380 -1.371 1.00 69.00 97 GLN A N 1
ATOM 702 C CA . GLN A 1 97 ? -5.591 -7.266 -0.676 1.00 69.00 97 GLN A CA 1
ATOM 703 C C . GLN A 1 97 ? -5.535 -6.939 0.810 1.00 69.00 97 GLN A C 1
ATOM 705 O O . GLN A 1 97 ? -4.569 -7.233 1.504 1.00 69.00 97 GLN A O 1
ATOM 710 N N . GLN A 1 98 ? -6.595 -6.349 1.334 1.00 68.00 98 GLN A N 1
ATOM 711 C CA . GLN A 1 98 ? -6.662 -6.123 2.765 1.00 68.00 98 GLN A CA 1
ATOM 712 C C . GLN A 1 98 ? -6.701 -7.457 3.524 1.00 68.00 98 GLN A C 1
ATOM 714 O O . GLN A 1 98 ? -7.551 -8.301 3.229 1.00 68.00 98 GLN A O 1
ATOM 719 N N . ALA A 1 99 ? -5.804 -7.646 4.495 1.00 56.88 99 ALA A N 1
ATOM 720 C CA . ALA A 1 99 ? -5.860 -8.800 5.376 1.00 56.88 99 ALA A CA 1
ATOM 721 C C . ALA A 1 99 ? -6.846 -8.481 6.502 1.00 56.88 99 ALA A C 1
ATOM 723 O O . ALA A 1 99 ? -6.618 -7.616 7.342 1.00 56.88 99 ALA A O 1
ATOM 724 N N . THR A 1 100 ? -7.993 -9.153 6.500 1.00 49.00 100 THR A N 1
ATOM 725 C CA . THR A 1 100 ? -8.942 -9.041 7.606 1.00 49.00 100 THR A CA 1
ATOM 726 C C . THR A 1 100 ? -8.313 -9.720 8.819 1.00 49.00 100 THR A C 1
ATOM 728 O O . THR A 1 100 ? -8.052 -10.925 8.780 1.00 49.00 100 THR A O 1
ATOM 731 N N . ALA A 1 101 ? -8.043 -8.969 9.888 1.00 39.75 101 ALA A N 1
ATOM 732 C CA . ALA A 1 101 ? -7.593 -9.548 11.146 1.00 39.75 101 ALA A CA 1
ATOM 733 C C . ALA A 1 101 ? -8.694 -10.487 11.676 1.00 39.75 101 ALA A C 1
ATOM 735 O O . ALA A 1 101 ? -9.751 -10.043 12.127 1.00 39.75 101 ALA A O 1
ATOM 736 N N . LYS A 1 102 ? -8.480 -11.806 11.579 1.00 36.25 102 LYS A N 1
ATOM 737 C CA . LYS A 1 102 ? -9.285 -12.781 12.323 1.00 36.25 102 LYS A CA 1
ATOM 738 C C . LYS A 1 102 ? -8.853 -12.709 13.789 1.00 36.25 102 LYS A C 1
ATOM 740 O O . LYS A 1 102 ? -7.662 -12.787 14.072 1.00 36.25 102 LYS A O 1
ATOM 745 N N . ARG A 1 103 ? -9.855 -12.507 14.648 1.00 32.88 103 ARG A N 1
ATOM 746 C CA . ARG A 1 103 ? -9.811 -12.552 16.117 1.00 32.88 103 ARG A CA 1
ATOM 747 C C . ARG A 1 103 ? -8.963 -13.686 16.680 1.00 32.88 103 ARG A C 1
ATOM 749 O O . ARG A 1 103 ? -9.024 -14.792 16.098 1.00 32.88 103 ARG A O 1
#

Sequence (103 aa):
MQSKTLQFTADASSAKVIKIDADKTLALADNQDAITVSAMVTDASQHPLVNQPVNWAIDSASGSAHLADKQSNTDENGIATVTLKSAKAGQASFRPQQATAKR

Organism: Salmonella diarizonae (NCBI:txid59204)

InterPro domains:
  IPR003344 Big-1 (bacterial Ig-like domain 1) domain [PF02369] (19-93)
  IPR003344 Big-1 (bacterial Ig-like domain 1) domain [PS51127] (17-103)
  IPR003344 Big-1 (bacterial Ig-like domain 1) domain [SM00634] (16-102)
  IPR008964 Invasin/intimin cell-adhesion fragments [SSF49373] (8-97)
  IPR013783 Immunoglobulin-like fold [G3DSA:2.60.40.10] (15-103)